Protein AF-A0A1Y1U6R4-F1 (afdb_monomer_lite)

Secondary structure (DSSP, 8-state):
-------------HHHHHHHHHHHHHH-TTS-HHHHHHHHHHHHHTT--TTPPPHHHHHHHHTTPPP-----------

Foldseek 3Di:
DDPPPPPPPPCPDPLNVLLVVLLCLLPDPPHDPVSNVVSCVVCVVSVHDSPDDDPVVVVCVVVVHDDPDPPPPPPPDD

pLDDT: mean 73.32, std 15.61, range [41.25, 93.94]

InterPro domains:
  IPR018824 Conidiation-specific protein 6 [PF10346] (14-47)

Sequence (78 aa):
MFGSHKRSHTHTSHRQNRIRGLRSAINNPRTTHAGRTEAKAELHAMGATANKPSFGTRVRHLFGLPGKSHHRNKHHRA

Radius of gyration: 17.03 Å; chains: 1; bounding box: 51×23×39 Å

Structure (mmCIF, N/CA/C/O backbone):
data_AF-A0A1Y1U6R4-F1
#
_entry.id   AF-A0A1Y1U6R4-F1
#
loop_
_atom_site.group_PDB
_atom_site.id
_atom_site.type_symbol
_atom_site.label_atom_id
_atom_site.label_alt_id
_atom_site.label_comp_id
_atom_site.label_asym_id
_atom_site.label_entity_id
_atom_site.label_seq_id
_atom_site.pdbx_PDB_ins_code
_atom_site.Cartn_x
_atom_site.Cartn_y
_atom_site.Cartn_z
_atom_site.occupancy
_atom_site.B_iso_or_equiv
_atom_site.auth_seq_id
_atom_site.auth_comp_id
_atom_site.auth_asym_id
_atom_site.auth_atom_id
_atom_site.pdbx_PDB_model_num
ATOM 1 N N . MET A 1 1 ? -40.606 12.184 1.846 1.00 43.41 1 MET A N 1
ATOM 2 C CA . MET A 1 1 ? -39.508 12.917 2.516 1.00 43.41 1 MET A CA 1
ATOM 3 C C . MET A 1 1 ? -38.184 12.327 2.042 1.00 43.41 1 MET A C 1
ATOM 5 O O . MET A 1 1 ? -37.858 11.212 2.426 1.00 43.41 1 MET A O 1
ATOM 9 N N . PHE A 1 2 ? -37.474 12.996 1.129 1.00 45.62 2 PHE A N 1
ATOM 10 C CA . PHE A 1 2 ? -36.235 12.469 0.542 1.00 45.62 2 PHE A CA 1
ATOM 11 C C . PHE A 1 2 ? -35.029 12.916 1.373 1.00 45.62 2 PHE A C 1
ATOM 13 O O . PHE A 1 2 ? -34.645 14.083 1.360 1.00 45.62 2 PHE A O 1
ATOM 20 N N . GLY A 1 3 ? -34.453 11.980 2.129 1.00 41.25 3 GLY A N 1
ATOM 21 C CA . GLY A 1 3 ? -33.236 12.189 2.906 1.00 41.25 3 GLY A CA 1
ATOM 22 C C . GLY A 1 3 ? -32.017 12.307 1.995 1.00 41.25 3 GLY A C 1
ATOM 23 O O . GLY A 1 3 ? -31.407 11.305 1.613 1.00 41.25 3 GLY A O 1
ATOM 24 N N . SER A 1 4 ? -31.663 13.544 1.660 1.00 52.06 4 SER A N 1
ATOM 25 C CA . SER A 1 4 ? -30.431 13.927 0.975 1.00 52.06 4 SER A CA 1
ATOM 26 C C . SER A 1 4 ? -29.218 13.574 1.836 1.00 52.06 4 SER A C 1
ATOM 28 O O . SER A 1 4 ? -28.703 14.403 2.585 1.00 52.06 4 SER A O 1
ATOM 30 N N . HIS A 1 5 ? -28.739 12.335 1.731 1.00 52.56 5 HIS A N 1
ATOM 31 C CA . HIS A 1 5 ? -27.448 11.934 2.278 1.00 52.56 5 HIS A CA 1
ATOM 32 C C . HIS A 1 5 ? -26.357 12.684 1.515 1.00 52.56 5 HIS A C 1
ATOM 34 O O . HIS A 1 5 ? -25.848 12.223 0.490 1.00 52.56 5 HIS A O 1
ATOM 40 N N . LYS A 1 6 ? -26.005 13.874 2.012 1.00 52.72 6 LYS A N 1
ATOM 41 C CA . LYS A 1 6 ? -24.791 14.574 1.614 1.00 52.72 6 LYS A CA 1
ATOM 42 C C . LYS A 1 6 ? -23.643 13.617 1.902 1.00 52.72 6 LYS A C 1
ATOM 44 O O . LYS A 1 6 ? -23.302 13.366 3.057 1.00 52.72 6 LYS A O 1
ATOM 49 N N . ARG A 1 7 ? -23.078 13.034 0.844 1.00 54.72 7 ARG A N 1
ATOM 50 C CA . ARG A 1 7 ? -21.804 12.324 0.912 1.00 54.72 7 ARG A CA 1
ATOM 51 C C . ARG A 1 7 ? -20.796 13.371 1.351 1.00 54.72 7 ARG A C 1
ATOM 53 O O . ARG A 1 7 ? -20.315 14.151 0.538 1.00 54.72 7 ARG A O 1
ATOM 60 N N . SER A 1 8 ? -20.558 13.446 2.654 1.00 45.31 8 SER A N 1
ATOM 61 C CA . SER A 1 8 ? -19.415 14.151 3.198 1.00 45.31 8 SER A CA 1
ATOM 62 C C . SER A 1 8 ? -18.205 13.503 2.540 1.00 45.31 8 SER A C 1
ATOM 64 O O . SER A 1 8 ? -17.833 12.372 2.868 1.00 45.31 8 SER A O 1
ATOM 66 N N . HIS A 1 9 ? -17.656 14.177 1.527 1.00 49.47 9 HIS A N 1
ATOM 67 C CA . HIS A 1 9 ? -16.316 13.929 1.029 1.00 49.47 9 HIS A CA 1
ATOM 68 C C . HIS A 1 9 ? -15.395 14.300 2.184 1.00 49.47 9 HIS A C 1
ATOM 70 O O . HIS A 1 9 ? -14.825 15.384 2.237 1.00 49.47 9 HIS A O 1
ATOM 76 N N . THR A 1 10 ? -15.339 13.418 3.181 1.00 54.78 10 THR A N 1
ATOM 77 C CA . THR A 1 10 ? -14.371 13.520 4.252 1.00 54.78 10 THR A CA 1
ATOM 78 C C . THR A 1 10 ? -13.036 13.574 3.538 1.00 54.78 10 THR A C 1
ATOM 80 O O . THR A 1 10 ? -12.703 12.669 2.766 1.00 54.78 10 THR A O 1
ATOM 83 N N . HIS A 1 11 ? -12.330 14.688 3.718 1.00 51.75 11 HIS A N 1
ATOM 84 C CA . HIS A 1 11 ? -10.945 14.863 3.322 1.00 51.75 11 HIS A CA 1
ATOM 85 C C . HIS A 1 11 ? -10.135 13.782 4.047 1.00 51.75 11 HIS A C 1
ATOM 87 O O . HIS A 1 11 ? -9.502 14.018 5.071 1.00 51.75 11 HIS A O 1
ATOM 93 N N . THR A 1 12 ? -10.209 12.546 3.550 1.00 55.91 12 THR A N 1
ATOM 94 C CA . THR A 1 12 ? -9.259 11.491 3.854 1.00 55.91 12 THR A CA 1
ATOM 95 C C . THR A 1 12 ? -7.928 12.134 3.528 1.00 55.91 12 THR A C 1
ATOM 97 O O . THR A 1 12 ? -7.718 12.522 2.375 1.00 55.91 12 THR A O 1
ATOM 100 N N . SER A 1 13 ? -7.111 12.383 4.557 1.00 72.44 13 SER A N 1
ATOM 101 C CA . SER A 1 13 ? -5.946 13.251 4.407 1.00 72.44 13 SER A CA 1
ATOM 102 C C . SER A 1 13 ? -5.131 12.767 3.213 1.00 72.44 13 SER A C 1
ATOM 104 O O . SER A 1 13 ? -5.021 11.559 2.997 1.00 72.44 13 SER A O 1
ATOM 106 N N . HIS A 1 14 ? -4.606 13.683 2.398 1.00 78.31 14 HIS A N 1
ATOM 107 C CA . HIS A 1 14 ? -3.838 13.351 1.191 1.00 78.31 14 HIS A CA 1
ATOM 108 C C . HIS A 1 14 ? -2.841 12.195 1.440 1.00 78.31 14 HIS A C 1
ATOM 110 O O . HIS A 1 14 ? -2.738 11.250 0.657 1.00 78.31 14 HIS A O 1
ATOM 116 N N . ARG A 1 15 ? -2.240 12.186 2.637 1.00 81.00 15 ARG A N 1
ATOM 117 C CA . ARG A 1 15 ? -1.406 11.111 3.184 1.00 81.00 15 ARG A CA 1
ATOM 118 C C . ARG A 1 15 ? -2.075 9.728 3.237 1.00 81.00 15 ARG A C 1
ATOM 120 O O . ARG A 1 15 ? -1.468 8.747 2.827 1.00 81.00 15 ARG A O 1
ATOM 127 N N . GLN A 1 16 ? -3.303 9.606 3.734 1.00 81.31 16 GLN A N 1
ATOM 128 C CA . GLN A 1 16 ? -4.032 8.331 3.804 1.00 81.31 16 GLN A CA 1
ATOM 129 C C . GLN A 1 16 ? -4.355 7.763 2.415 1.00 81.31 16 GLN A C 1
ATOM 131 O O . GLN A 1 16 ? -4.254 6.550 2.215 1.00 81.31 16 GLN A O 1
ATOM 136 N N . ASN A 1 17 ? -4.709 8.619 1.453 1.00 83.88 17 ASN A N 1
ATOM 137 C CA . ASN A 1 17 ? -4.930 8.190 0.069 1.00 83.88 17 ASN A CA 1
ATOM 138 C C . ASN A 1 17 ? -3.627 7.720 -0.582 1.00 83.88 17 ASN A C 1
ATOM 140 O O . ASN A 1 17 ? -3.617 6.666 -1.218 1.00 83.88 17 ASN A O 1
ATOM 144 N N . ARG A 1 18 ? -2.520 8.426 -0.331 1.00 86.38 18 ARG A N 1
ATOM 145 C CA . ARG A 1 18 ? -1.187 8.025 -0.795 1.00 86.38 18 ARG A CA 1
ATOM 146 C C . ARG A 1 18 ? -0.775 6.662 -0.231 1.00 86.38 18 ARG A C 1
ATOM 148 O O . ARG A 1 18 ? -0.451 5.764 -0.998 1.00 86.38 18 ARG A O 1
ATOM 155 N N . ILE A 1 19 ? -0.933 6.441 1.079 1.00 87.06 19 ILE A N 1
ATOM 156 C CA . ILE A 1 19 ? -0.669 5.135 1.716 1.00 87.06 19 ILE A CA 1
ATOM 157 C C . ILE A 1 19 ? -1.507 4.018 1.075 1.00 87.06 19 ILE A C 1
ATOM 159 O O . ILE A 1 19 ? -0.991 2.930 0.833 1.00 87.06 19 ILE A O 1
ATOM 163 N N . ARG A 1 20 ? -2.795 4.253 0.785 1.00 85.19 20 ARG A N 1
ATOM 164 C CA . ARG A 1 20 ? -3.645 3.256 0.105 1.00 85.19 20 ARG A CA 1
ATOM 165 C C . ARG A 1 20 ? -3.142 2.946 -1.305 1.00 85.19 20 ARG A C 1
ATOM 167 O O . ARG A 1 20 ? -3.075 1.773 -1.653 1.00 85.19 20 ARG A O 1
ATOM 174 N N . GLY A 1 21 ? -2.763 3.965 -2.076 1.00 89.44 21 GLY A N 1
ATOM 175 C CA . GLY A 1 21 ? -2.190 3.798 -3.415 1.00 89.44 21 GLY A CA 1
ATOM 176 C C . GLY A 1 21 ? -0.919 2.948 -3.399 1.00 89.44 21 GLY A C 1
ATOM 177 O O . GLY A 1 21 ? -0.833 1.961 -4.126 1.00 89.44 21 GLY A O 1
ATOM 178 N N . LEU A 1 22 ? 0.011 3.253 -2.489 1.00 90.00 22 LEU A N 1
ATOM 179 C CA . LEU A 1 22 ? 1.253 2.491 -2.321 1.00 90.00 22 LEU A CA 1
ATOM 180 C C . LEU A 1 22 ? 0.989 1.039 -1.913 1.00 90.00 22 LEU A C 1
ATOM 182 O O . LEU A 1 22 ? 1.573 0.119 -2.479 1.00 90.00 22 LEU A O 1
ATOM 186 N N . ARG A 1 23 ? 0.055 0.799 -0.983 1.00 87.88 23 ARG A N 1
ATOM 187 C CA . ARG A 1 23 ? -0.355 -0.568 -0.607 1.00 87.88 23 ARG A CA 1
ATOM 188 C C . ARG A 1 23 ? -0.911 -1.342 -1.798 1.00 87.88 23 ARG A C 1
ATOM 190 O O . ARG A 1 23 ? -0.592 -2.517 -1.959 1.00 87.88 23 ARG A O 1
ATOM 197 N N . SER A 1 24 ? -1.726 -0.693 -2.624 1.00 89.44 24 SER A N 1
ATOM 198 C CA . SER A 1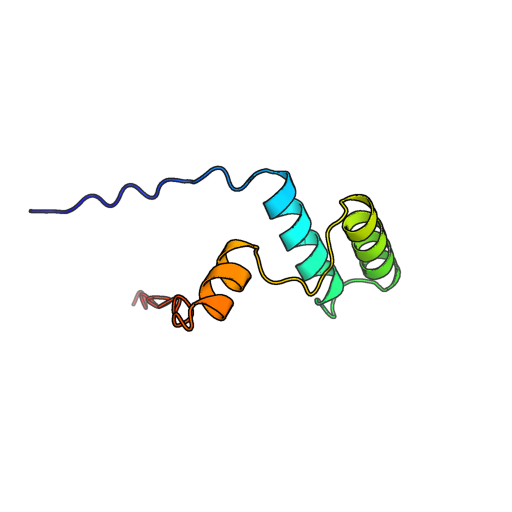 24 ? -2.266 -1.304 -3.837 1.00 89.44 24 SER A CA 1
ATOM 199 C C . SER A 1 24 ? -1.165 -1.632 -4.844 1.00 89.44 24 SER A C 1
ATOM 201 O O . SER A 1 24 ? -1.186 -2.721 -5.407 1.00 89.44 24 SER A O 1
ATOM 203 N N . ALA A 1 25 ? -0.181 -0.746 -5.028 1.00 90.62 25 ALA A N 1
ATOM 204 C CA . ALA A 1 25 ? 0.965 -0.994 -5.903 1.00 90.62 25 ALA A CA 1
ATOM 205 C C . ALA A 1 25 ? 1.795 -2.206 -5.440 1.00 90.62 25 ALA A C 1
ATOM 207 O O . ALA A 1 25 ? 2.153 -3.054 -6.250 1.00 90.62 25 ALA A O 1
ATOM 208 N N . ILE A 1 26 ? 2.027 -2.351 -4.130 1.00 88.62 26 ILE A N 1
ATOM 209 C CA . ILE A 1 26 ? 2.776 -3.488 -3.563 1.00 88.62 26 ILE A CA 1
ATOM 210 C C . ILE A 1 26 ? 2.086 -4.830 -3.848 1.00 88.62 26 ILE A C 1
ATOM 212 O O . ILE A 1 26 ? 2.761 -5.810 -4.165 1.00 88.62 26 ILE A O 1
ATOM 216 N N . ASN A 1 27 ? 0.756 -4.872 -3.739 1.00 87.62 27 ASN A N 1
ATOM 217 C CA . ASN A 1 27 ? -0.032 -6.099 -3.879 1.00 87.62 27 ASN A CA 1
ATOM 218 C C . ASN A 1 27 ? -0.477 -6.390 -5.321 1.00 87.62 27 ASN A C 1
ATOM 220 O O . ASN A 1 27 ? -1.002 -7.469 -5.590 1.00 87.62 27 ASN A O 1
ATOM 224 N N . ASN A 1 28 ? -0.313 -5.445 -6.247 1.00 86.56 28 ASN A N 1
ATOM 225 C CA . ASN A 1 28 ? -0.737 -5.622 -7.628 1.00 86.56 28 ASN A CA 1
ATOM 226 C C . ASN A 1 28 ? 0.330 -6.418 -8.413 1.00 86.56 28 ASN A C 1
ATOM 228 O O . ASN A 1 28 ? 1.458 -5.933 -8.558 1.00 86.56 28 ASN A O 1
ATOM 232 N N . PRO A 1 29 ? -0.007 -7.604 -8.962 1.00 87.81 29 PRO A N 1
ATOM 233 C CA . PRO A 1 29 ? 0.944 -8.452 -9.684 1.00 87.81 29 PRO A CA 1
ATOM 234 C C . PRO A 1 29 ? 1.420 -7.841 -11.008 1.00 87.81 29 PRO A C 1
ATOM 236 O O . PRO A 1 29 ? 2.458 -8.243 -11.520 1.00 87.81 29 PRO A O 1
ATOM 239 N N . ARG A 1 30 ? 0.693 -6.857 -11.558 1.00 92.06 30 ARG A N 1
ATOM 240 C CA . ARG A 1 30 ? 1.081 -6.136 -12.783 1.00 92.06 30 ARG A CA 1
ATOM 241 C C . ARG A 1 30 ? 2.148 -5.070 -12.538 1.00 92.06 30 ARG A C 1
ATOM 243 O O . ARG A 1 30 ? 2.665 -4.492 -13.486 1.00 92.06 30 ARG A O 1
ATOM 250 N N . THR A 1 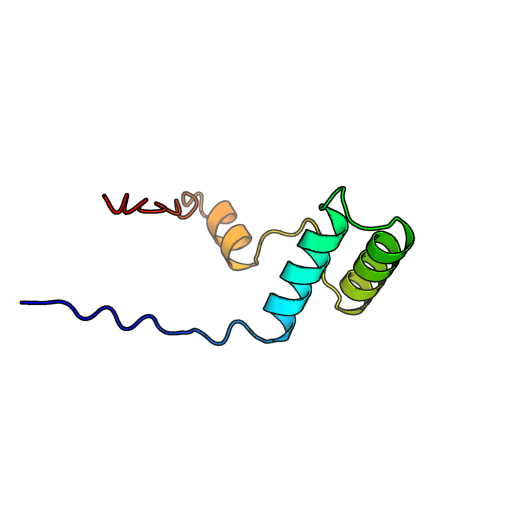31 ? 2.450 -4.772 -11.280 1.00 91.56 31 THR A N 1
ATOM 251 C CA . THR A 1 31 ? 3.432 -3.750 -10.918 1.00 91.56 31 THR A CA 1
ATOM 252 C C . THR A 1 31 ? 4.835 -4.336 -10.996 1.00 91.56 31 THR A C 1
ATOM 254 O O . THR A 1 31 ? 5.097 -5.435 -10.491 1.00 91.56 31 THR A O 1
ATOM 257 N N . THR A 1 32 ? 5.756 -3.591 -11.605 1.00 93.94 32 THR A N 1
ATOM 258 C CA . THR A 1 32 ? 7.150 -4.017 -11.764 1.00 93.94 32 THR A CA 1
ATOM 259 C C . THR A 1 32 ? 7.806 -4.290 -10.410 1.00 93.94 32 THR A C 1
ATOM 261 O O . THR A 1 32 ? 7.384 -3.778 -9.370 1.00 93.94 32 THR A O 1
ATOM 264 N N . HIS A 1 33 ? 8.854 -5.118 -10.402 1.00 90.75 33 HIS A N 1
ATOM 265 C CA . HIS A 1 33 ? 9.598 -5.399 -9.173 1.00 90.75 33 HIS A CA 1
ATOM 266 C C . HIS A 1 33 ? 10.170 -4.112 -8.554 1.00 90.75 33 HIS A C 1
ATOM 268 O O . HIS A 1 33 ? 9.985 -3.877 -7.362 1.00 90.75 33 HIS A O 1
ATOM 274 N N . ALA A 1 34 ? 10.768 -3.244 -9.379 1.00 91.25 34 ALA A N 1
ATOM 275 C CA . ALA A 1 34 ? 11.262 -1.934 -8.959 1.00 91.25 34 ALA A CA 1
ATOM 276 C C . ALA A 1 34 ? 10.147 -1.064 -8.352 1.00 91.25 34 ALA A C 1
ATOM 278 O O . ALA A 1 34 ? 10.283 -0.609 -7.220 1.00 91.25 34 ALA A O 1
ATOM 279 N N . GLY A 1 35 ? 8.995 -0.948 -9.025 1.00 89.25 35 GLY A N 1
ATOM 280 C CA . GLY A 1 35 ? 7.869 -0.151 -8.527 1.00 89.25 35 GLY A CA 1
ATOM 281 C C . GLY A 1 35 ? 7.293 -0.669 -7.205 1.00 89.25 35 GLY A C 1
ATOM 282 O O . GLY A 1 35 ? 6.882 0.113 -6.350 1.00 89.25 35 GLY A O 1
ATOM 283 N N . ARG A 1 36 ? 7.310 -1.990 -6.973 1.00 91.25 36 ARG A N 1
ATOM 284 C CA . ARG A 1 36 ? 6.923 -2.570 -5.674 1.00 91.25 36 ARG A CA 1
ATOM 285 C C . ARG A 1 36 ? 7.938 -2.254 -4.576 1.00 91.25 36 ARG A C 1
ATOM 287 O O . ARG A 1 36 ? 7.530 -2.015 -3.439 1.00 91.25 36 ARG A O 1
ATOM 294 N N . THR A 1 37 ? 9.231 -2.260 -4.889 1.00 91.75 37 THR A N 1
ATOM 295 C CA . THR A 1 37 ? 10.302 -1.915 -3.942 1.00 91.75 37 THR A CA 1
ATOM 296 C C . THR A 1 37 ? 10.247 -0.441 -3.553 1.00 91.75 37 THR A C 1
ATOM 298 O O . THR A 1 37 ? 10.248 -0.131 -2.362 1.00 91.75 37 THR A O 1
ATOM 301 N N . GLU A 1 38 ? 10.093 0.457 -4.524 1.00 92.06 38 GLU A N 1
ATOM 302 C CA . GLU A 1 38 ? 9.917 1.894 -4.282 1.00 92.06 38 GLU A CA 1
ATOM 303 C C . GLU A 1 38 ? 8.659 2.170 -3.460 1.00 92.06 38 GLU A C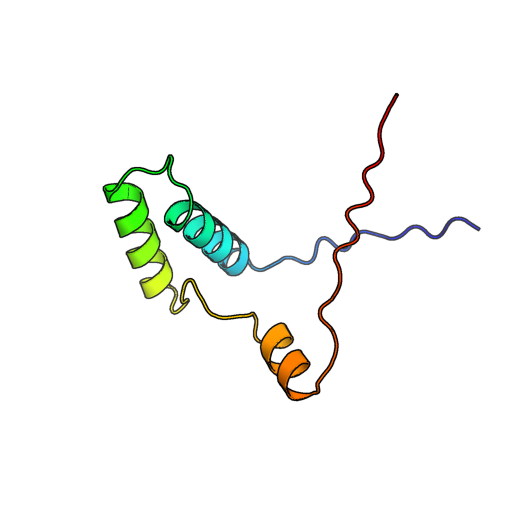 1
ATOM 305 O O . GLU A 1 38 ? 8.712 2.881 -2.458 1.00 92.06 38 GLU A O 1
ATOM 310 N N . ALA A 1 39 ? 7.541 1.518 -3.796 1.00 90.38 39 ALA A N 1
ATOM 311 C CA . ALA A 1 39 ? 6.308 1.669 -3.034 1.00 90.38 39 ALA A CA 1
ATOM 312 C C . ALA A 1 39 ? 6.456 1.203 -1.575 1.00 90.38 39 ALA A C 1
ATOM 314 O O . ALA A 1 39 ? 5.891 1.823 -0.672 1.00 90.38 39 ALA A O 1
ATOM 315 N N . LYS A 1 40 ? 7.227 0.135 -1.317 1.00 88.12 40 LYS A N 1
ATOM 316 C CA . LYS A 1 40 ? 7.568 -0.297 0.051 1.00 88.12 40 LYS A CA 1
ATOM 317 C C . LYS A 1 40 ? 8.429 0.740 0.770 1.00 88.12 40 LYS A C 1
ATOM 319 O O . LYS A 1 40 ? 8.134 1.047 1.924 1.00 88.12 40 LYS A O 1
ATOM 324 N N . ALA A 1 41 ? 9.456 1.271 0.107 1.00 90.69 41 ALA A N 1
ATOM 325 C CA . ALA A 1 41 ? 10.353 2.273 0.677 1.00 90.69 41 ALA A CA 1
ATOM 326 C C . ALA A 1 41 ? 9.601 3.563 1.034 1.00 90.69 41 ALA A C 1
ATOM 328 O O . ALA A 1 41 ? 9.713 4.055 2.155 1.00 90.69 41 ALA A O 1
ATOM 329 N N . GLU A 1 42 ? 8.754 4.055 0.131 1.00 88.88 42 GLU A N 1
ATOM 330 C CA . GLU A 1 42 ? 7.933 5.246 0.347 1.00 88.88 42 GLU A CA 1
ATOM 331 C C . GLU A 1 42 ? 6.923 5.044 1.485 1.00 88.88 42 GLU A C 1
ATOM 333 O O . GLU A 1 42 ? 6.739 5.907 2.345 1.00 88.88 42 GLU A O 1
ATOM 338 N N . LEU A 1 43 ? 6.298 3.868 1.540 1.00 88.19 43 LEU A N 1
ATOM 339 C CA . LEU A 1 43 ? 5.357 3.526 2.598 1.00 88.19 43 LEU A CA 1
ATOM 340 C C . LEU A 1 43 ? 6.052 3.453 3.970 1.00 88.19 43 LEU A C 1
ATOM 342 O O . LEU A 1 43 ? 5.477 3.904 4.965 1.00 88.19 43 LEU A O 1
ATOM 346 N N . HIS A 1 44 ? 7.292 2.957 4.010 1.00 86.69 44 HIS A N 1
ATOM 347 C CA . HIS A 1 44 ? 8.129 2.936 5.209 1.00 86.69 44 HIS A CA 1
ATOM 348 C C . HIS A 1 44 ? 8.578 4.343 5.629 1.00 86.69 44 HIS A C 1
ATOM 350 O O . HIS A 1 44 ? 8.454 4.687 6.802 1.00 86.69 44 HIS A O 1
ATOM 356 N N . ALA A 1 45 ? 8.989 5.192 4.680 1.00 86.19 45 ALA A N 1
ATOM 357 C CA . ALA A 1 45 ? 9.338 6.594 4.928 1.00 86.19 45 ALA A CA 1
ATOM 358 C C . ALA A 1 45 ? 8.154 7.398 5.491 1.00 86.19 45 ALA A C 1
ATOM 360 O O . ALA A 1 45 ? 8.325 8.301 6.306 1.00 86.19 45 ALA A O 1
ATOM 361 N N . MET A 1 46 ? 6.922 7.032 5.124 1.00 82.62 46 MET A N 1
ATOM 362 C CA . MET A 1 46 ? 5.719 7.612 5.721 1.00 82.62 46 MET A CA 1
ATOM 363 C C . MET A 1 46 ? 5.440 7.126 7.146 1.00 82.62 46 MET A C 1
ATOM 365 O O . MET A 1 46 ? 4.466 7.588 7.736 1.00 82.62 46 MET A O 1
ATOM 369 N N . GLY A 1 47 ? 6.200 6.183 7.705 1.00 80.38 47 GLY A N 1
ATOM 370 C CA . GLY A 1 47 ? 5.890 5.546 8.989 1.00 80.38 47 GLY A CA 1
ATOM 371 C C . GLY A 1 47 ? 4.610 4.701 8.947 1.00 80.38 47 GLY A C 1
ATOM 372 O O . GLY A 1 47 ? 4.006 4.408 9.982 1.00 80.38 47 GLY A O 1
ATOM 373 N N . ALA A 1 48 ? 4.144 4.342 7.748 1.00 72.44 48 ALA A N 1
ATOM 374 C CA . ALA A 1 48 ? 3.032 3.427 7.554 1.00 72.44 48 ALA A CA 1
ATOM 375 C C . ALA A 1 48 ? 3.580 2.010 7.343 1.00 72.44 48 ALA A C 1
ATOM 377 O O . ALA A 1 48 ? 4.720 1.813 6.947 1.00 72.44 48 ALA A O 1
ATOM 378 N N . THR A 1 49 ? 2.768 0.989 7.606 1.00 66.38 49 THR A N 1
ATOM 379 C CA . THR A 1 49 ? 3.131 -0.401 7.283 1.00 66.38 49 THR A CA 1
ATOM 380 C C . THR A 1 49 ? 2.003 -1.029 6.483 1.00 66.38 49 THR A C 1
ATOM 382 O O . THR A 1 49 ? 0.834 -0.839 6.837 1.00 66.38 49 THR A O 1
ATOM 385 N N . ALA A 1 50 ? 2.332 -1.804 5.448 1.00 60.19 50 ALA A N 1
ATOM 386 C CA . ALA A 1 50 ? 1.362 -2.345 4.497 1.00 60.19 50 ALA A CA 1
ATOM 387 C C . ALA A 1 50 ? 0.272 -3.240 5.128 1.00 60.19 50 ALA A C 1
ATOM 389 O O . ALA A 1 50 ? -0.783 -3.410 4.522 1.00 60.19 50 ALA A O 1
ATOM 390 N N . ASN A 1 51 ? 0.477 -3.731 6.358 1.00 59.81 51 ASN A N 1
ATOM 391 C CA . ASN A 1 51 ? -0.430 -4.656 7.048 1.00 59.81 51 ASN A CA 1
ATOM 392 C C . ASN A 1 51 ? -1.131 -4.105 8.302 1.00 59.81 51 ASN A C 1
ATOM 394 O O . ASN A 1 51 ? -1.818 -4.866 8.977 1.00 59.81 51 ASN A O 1
ATOM 398 N N . LYS A 1 52 ? -1.026 -2.810 8.644 1.00 61.00 52 LYS A N 1
ATOM 399 C CA . LYS A 1 52 ? -1.707 -2.315 9.857 1.00 61.00 52 LYS A CA 1
ATOM 400 C C . LYS A 1 52 ? -3.183 -1.974 9.585 1.00 61.00 52 LYS A C 1
ATOM 402 O O . LYS A 1 52 ? -3.462 -1.156 8.697 1.00 61.00 52 LYS A O 1
ATOM 407 N N . PRO A 1 53 ? -4.138 -2.564 10.334 1.00 63.56 53 PRO A N 1
ATOM 408 C CA . PRO A 1 53 ? -5.517 -2.091 10.352 1.00 63.56 53 PRO A CA 1
ATOM 409 C C . PRO A 1 53 ? -5.560 -0.644 10.856 1.00 63.56 53 PRO A C 1
ATOM 411 O O . PRO A 1 53 ? -4.719 -0.227 11.656 1.00 63.56 53 PRO A O 1
ATOM 414 N N . SER A 1 54 ? -6.528 0.138 10.368 1.00 68.25 54 SER A N 1
ATOM 415 C CA . SER A 1 54 ? -6.689 1.527 10.813 1.00 68.25 54 SER A CA 1
ATOM 416 C C . SER A 1 54 ? -6.880 1.583 12.335 1.00 68.25 54 SER A C 1
ATOM 418 O O . SER A 1 54 ? -7.413 0.637 12.915 1.00 68.25 54 SER A O 1
ATOM 420 N N . PHE A 1 55 ? -6.468 2.670 12.996 1.00 69.12 55 PHE A N 1
ATOM 421 C CA . PHE A 1 55 ? -6.618 2.808 14.454 1.00 69.12 55 PHE A CA 1
ATOM 422 C C . PHE A 1 55 ? -8.063 2.539 14.908 1.00 69.12 55 PHE A C 1
ATOM 424 O O . PHE A 1 55 ? -8.283 1.758 15.826 1.00 69.12 55 PHE A O 1
ATOM 431 N N . GLY A 1 56 ? -9.053 3.062 14.176 1.00 69.00 56 GLY A N 1
ATOM 432 C CA . GLY A 1 56 ?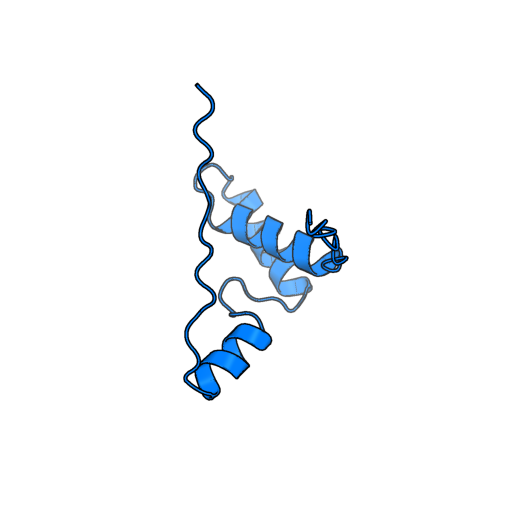 -10.467 2.791 14.446 1.00 69.00 56 GLY A CA 1
ATOM 433 C C . GLY A 1 56 ? -10.861 1.321 14.268 1.00 69.00 56 GLY A C 1
ATOM 434 O O . GLY A 1 56 ? -11.679 0.814 15.027 1.00 69.00 56 GLY A O 1
ATOM 435 N N . THR A 1 57 ? -10.252 0.607 13.316 1.00 72.50 57 THR A N 1
ATOM 436 C CA . THR A 1 57 ? -10.423 -0.849 13.177 1.00 72.50 57 THR A CA 1
ATOM 437 C C . THR A 1 57 ? -9.844 -1.584 14.388 1.00 72.50 57 THR A C 1
ATOM 439 O O . THR A 1 57 ? -10.483 -2.500 14.890 1.00 72.50 57 THR A O 1
ATOM 442 N N . ARG A 1 58 ? -8.678 -1.162 14.900 1.00 75.62 58 ARG A N 1
ATOM 443 C CA . ARG A 1 58 ? -8.043 -1.770 16.086 1.00 75.62 58 ARG A CA 1
ATOM 444 C C . ARG A 1 58 ? -8.863 -1.553 17.352 1.00 75.62 58 ARG A C 1
ATOM 446 O O . ARG A 1 58 ? -9.132 -2.518 18.054 1.00 75.62 58 ARG A O 1
ATOM 453 N N . VAL A 1 59 ? -9.302 -0.318 17.599 1.00 81.69 59 VAL A N 1
ATOM 454 C CA . VAL A 1 59 ? -10.184 0.015 18.729 1.00 81.69 59 VAL A CA 1
ATOM 455 C C . VAL A 1 59 ? -11.465 -0.811 18.647 1.00 81.69 59 VAL A C 1
ATOM 457 O O . VAL A 1 59 ? -11.852 -1.450 19.613 1.00 81.69 59 VAL A O 1
ATOM 460 N N . ARG A 1 60 ? -12.085 -0.895 17.469 1.00 78.69 60 ARG 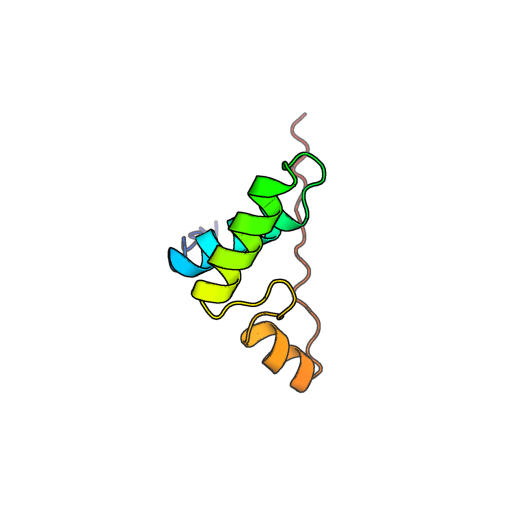A N 1
ATOM 461 C CA . ARG A 1 60 ? -13.308 -1.679 17.287 1.00 78.69 60 ARG A CA 1
ATOM 462 C C . ARG A 1 60 ? -13.120 -3.172 17.592 1.00 78.69 60 ARG A C 1
ATOM 464 O O . ARG A 1 60 ? -13.959 -3.746 18.276 1.00 78.69 60 ARG A O 1
ATOM 471 N N . HIS A 1 61 ? -12.021 -3.768 17.125 1.00 76.19 61 HIS A N 1
ATOM 472 C CA . HIS A 1 61 ? -11.671 -5.155 17.448 1.00 76.19 61 HIS A CA 1
ATOM 473 C C . HIS A 1 61 ? -11.431 -5.364 18.947 1.00 76.19 61 HIS A C 1
ATOM 475 O O . HIS A 1 61 ? -11.851 -6.387 19.475 1.00 76.19 61 HIS A O 1
ATOM 481 N N . LEU A 1 62 ? -10.809 -4.397 19.632 1.00 82.94 62 LEU A N 1
ATOM 482 C CA . LEU A 1 62 ? -10.597 -4.459 21.082 1.00 82.94 62 LEU A CA 1
ATOM 483 C C . LEU A 1 62 ? -11.924 -4.468 21.861 1.00 82.94 62 LEU A C 1
ATOM 485 O O . LEU A 1 62 ? -12.023 -5.124 22.888 1.00 82.94 62 LEU A O 1
ATOM 489 N N . PHE A 1 63 ? -12.952 -3.797 21.338 1.00 84.19 63 PHE A N 1
ATOM 490 C CA . PHE A 1 63 ? -14.300 -3.770 21.914 1.00 84.19 63 PHE A CA 1
ATOM 491 C C . PHE A 1 63 ? -15.253 -4.830 21.324 1.00 84.19 63 PHE A C 1
ATOM 493 O O . PHE A 1 63 ? -16.463 -4.721 21.502 1.00 84.19 63 PHE A O 1
ATOM 500 N N . GLY A 1 64 ? -14.748 -5.833 20.590 1.00 80.88 64 GLY A N 1
ATOM 501 C CA . GLY A 1 64 ? -15.565 -6.935 20.049 1.00 80.88 64 GLY A CA 1
ATOM 502 C C . GLY A 1 64 ? -16.633 -6.514 19.030 1.00 80.88 64 GLY A C 1
ATOM 503 O O . GLY A 1 64 ? -17.540 -7.277 18.710 1.00 80.88 64 GLY A O 1
ATOM 504 N N . LEU A 1 65 ? -16.550 -5.292 18.509 1.00 78.88 65 LEU A N 1
ATOM 505 C CA . LEU A 1 65 ? -17.563 -4.730 17.627 1.00 78.88 65 LEU A CA 1
ATOM 506 C C . LEU A 1 65 ? -17.371 -5.265 16.190 1.00 78.88 65 LEU A C 1
ATOM 508 O O . LEU A 1 65 ? -16.258 -5.205 15.652 1.00 78.88 65 LEU A O 1
ATOM 512 N N . PRO A 1 66 ? -18.438 -5.734 15.517 1.00 71.94 66 PRO A N 1
ATOM 513 C CA . PRO A 1 66 ? -18.337 -6.288 14.173 1.00 71.94 66 PRO A CA 1
ATOM 514 C C . PRO A 1 66 ? -17.847 -5.245 13.156 1.00 71.94 66 PRO A C 1
ATOM 516 O O . PRO A 1 66 ? -18.135 -4.042 13.233 1.00 71.94 66 PRO A O 1
ATOM 519 N N . GLY A 1 67 ? -17.061 -5.706 12.179 1.00 69.12 67 GLY A N 1
ATOM 520 C CA . GLY A 1 67 ? -16.582 -4.872 11.079 1.00 69.12 67 GLY A CA 1
ATOM 521 C C . GLY A 1 67 ? -17.749 -4.230 10.324 1.00 69.12 67 GLY A C 1
ATOM 522 O O . GLY A 1 67 ? -18.795 -4.845 10.145 1.00 69.12 67 GLY A O 1
ATOM 523 N N . LYS A 1 68 ? -17.581 -2.980 9.863 1.00 65.44 68 LYS A N 1
ATOM 524 C CA . LYS A 1 68 ? -18.586 -2.346 8.994 1.00 65.44 68 LYS A CA 1
ATOM 525 C C . LYS A 1 68 ? -18.615 -3.124 7.677 1.00 65.44 68 LYS A C 1
ATOM 527 O O . LYS A 1 68 ? -17.672 -3.023 6.892 1.00 65.44 68 LYS A O 1
ATOM 532 N N . SER A 1 69 ? -19.675 -3.892 7.449 1.00 57.03 69 SER A N 1
ATOM 533 C CA . SER A 1 69 ? -19.951 -4.532 6.170 1.00 57.03 69 SER A CA 1
ATOM 534 C C . SER A 1 69 ? -20.192 -3.442 5.125 1.00 57.03 69 SER A C 1
ATOM 536 O O . SER A 1 69 ? -21.141 -2.662 5.195 1.00 57.03 69 SER A O 1
ATOM 538 N N . HIS A 1 70 ? -19.296 -3.336 4.145 1.00 53.81 70 HIS A N 1
ATOM 539 C CA . HIS A 1 70 ? -19.555 -2.528 2.959 1.00 53.81 70 HIS A CA 1
ATOM 540 C C . HIS A 1 70 ? -20.573 -3.283 2.097 1.00 53.81 70 HIS A C 1
ATOM 542 O O . HIS A 1 70 ? -20.193 -4.055 1.218 1.00 53.81 70 HIS A O 1
ATOM 548 N N . HIS A 1 71 ? -21.869 -3.065 2.337 1.00 52.47 71 HIS A N 1
ATOM 549 C CA . HIS A 1 71 ? -22.907 -3.403 1.363 1.00 52.47 71 HIS A CA 1
ATOM 550 C C . HIS A 1 71 ? -22.666 -2.549 0.107 1.00 52.47 71 HIS A C 1
ATOM 552 O O . HIS A 1 71 ? -23.129 -1.414 -0.005 1.00 52.47 71 HIS A O 1
ATOM 558 N N . ARG A 1 72 ? -21.866 -3.068 -0.836 1.00 58.38 72 ARG A N 1
ATOM 559 C CA . ARG A 1 72 ? -21.787 -2.545 -2.204 1.00 58.38 72 ARG A CA 1
ATOM 560 C C . ARG A 1 72 ? -23.134 -2.841 -2.845 1.00 58.38 72 ARG A C 1
ATOM 562 O O . ARG A 1 72 ? -23.335 -3.929 -3.372 1.00 58.38 72 ARG A O 1
ATOM 569 N N . ASN A 1 73 ? -24.050 -1.882 -2.768 1.00 55.59 73 ASN A N 1
ATOM 570 C CA . ASN A 1 73 ? -25.293 -1.939 -3.516 1.00 55.59 73 ASN A CA 1
ATOM 571 C C . ASN A 1 73 ? -24.930 -1.904 -5.011 1.00 55.59 73 ASN A C 1
ATOM 573 O O . ASN A 1 73 ? -24.580 -0.854 -5.555 1.00 55.59 73 ASN A O 1
ATOM 577 N N . LYS A 1 74 ? -24.885 -3.081 -5.645 1.00 54.69 74 LYS A N 1
ATOM 578 C CA . LYS A 1 74 ? -24.751 -3.217 -7.093 1.00 54.69 74 LYS A CA 1
ATOM 579 C C . LYS A 1 74 ? -26.079 -2.767 -7.688 1.00 54.69 74 LYS A C 1
ATOM 581 O O . LYS A 1 74 ? -26.984 -3.573 -7.868 1.00 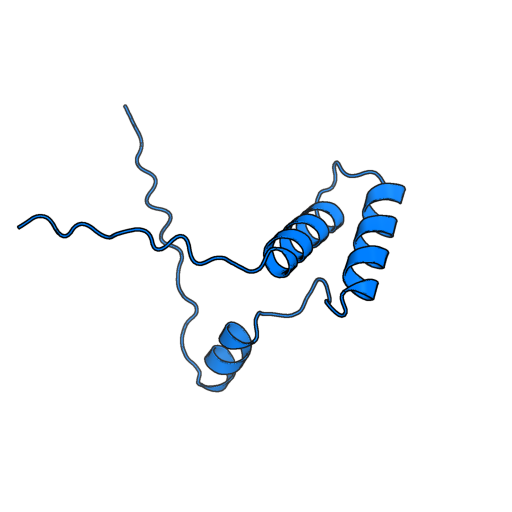54.69 74 LYS A O 1
ATOM 586 N N . HIS A 1 75 ? -26.195 -1.481 -7.997 1.00 53.06 75 HIS A N 1
ATOM 587 C CA . HIS A 1 75 ? -27.199 -1.043 -8.954 1.00 53.06 75 HIS A CA 1
ATOM 588 C C . HIS A 1 75 ? -26.795 -1.602 -10.321 1.00 53.06 75 HIS A C 1
ATOM 590 O O . HIS A 1 75 ? -25.961 -1.031 -11.020 1.00 53.06 75 HIS A O 1
ATOM 596 N N . HIS A 1 76 ? -27.347 -2.767 -10.656 1.00 51.31 76 HIS A N 1
ATOM 597 C CA . HIS A 1 76 ? -27.484 -3.214 -12.032 1.00 51.31 76 HIS A CA 1
ATOM 598 C C . HIS A 1 76 ? -28.325 -2.153 -12.753 1.00 51.31 76 HIS A C 1
ATOM 600 O O . HIS A 1 76 ? -29.494 -1.959 -12.425 1.00 51.31 76 HIS A O 1
ATOM 606 N N . ARG A 1 77 ? -27.705 -1.402 -13.665 1.00 58.50 77 ARG A N 1
ATOM 607 C CA . ARG A 1 77 ? -28.432 -0.635 -14.678 1.00 58.50 77 ARG A CA 1
ATOM 608 C C . ARG A 1 77 ? -28.696 -1.593 -15.839 1.00 58.50 77 ARG A C 1
ATOM 610 O O . ARG A 1 77 ? -27.735 -2.145 -16.372 1.00 58.50 77 ARG A O 1
ATOM 617 N N . ALA A 1 78 ? -29.978 -1.827 -16.108 1.00 57.34 78 ALA A N 1
ATOM 618 C CA . ALA A 1 78 ? -30.484 -2.403 -17.350 1.00 57.34 78 ALA A CA 1
ATOM 619 C C . ALA A 1 78 ? -30.453 -1.347 -18.462 1.00 57.34 78 ALA A C 1
ATOM 621 O O . ALA A 1 78 ? -30.504 -0.141 -18.109 1.00 57.34 78 ALA A O 1
#

Organism: NCBI:txid4999